Protein AF-A0A6N7LEX2-F1 (afdb_monomer_lite)

Organism: Sinorhizobium terangae (NCBI:txid110322)

pLDDT: mean 77.34, std 19.76, range [41.03, 97.5]

Radius of gyration: 15.74 Å; chains: 1; bounding box: 33×30×35 Å

Sequence (82 aa):
MSLEIGRGVFDGPEFFEVSYTEVEADAPYREMAKSPEDVVAMLTGLKQKLKIGYPDCAPLRRQLRRIDMSVSLTSNMTRAGT

Structure (mmCIF, N/CA/C/O backbone):
data_AF-A0A6N7LEX2-F1
#
_entry.id   AF-A0A6N7LEX2-F1
#
loop_
_atom_site.group_PDB
_atom_site.id
_atom_site.type_symbol
_atom_site.label_atom_id
_atom_site.label_alt_id
_atom_site.label_comp_id
_atom_site.label_asym_id
_atom_site.label_entity_id
_atom_site.label_seq_id
_atom_site.pdbx_PDB_ins_code
_atom_site.Cartn_x
_atom_site.Cartn_y
_atom_site.Cartn_z
_atom_site.occupancy
_atom_site.B_iso_or_equiv
_atom_site.auth_seq_id
_atom_site.auth_comp_id
_atom_site.auth_asym_id
_atom_site.auth_atom_id
_atom_site.pdbx_PDB_model_num
ATOM 1 N N . MET A 1 1 ? 12.072 4.418 -4.322 1.00 41.03 1 MET A N 1
ATOM 2 C CA . MET A 1 1 ? 11.077 5.275 -5.002 1.00 41.03 1 MET A CA 1
ATOM 3 C C . MET A 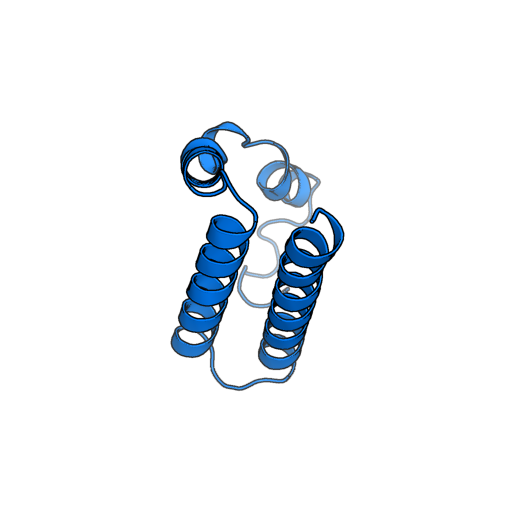1 1 ? 11.797 6.485 -5.587 1.00 41.03 1 MET A C 1
ATOM 5 O O . MET A 1 1 ? 11.412 7.611 -5.340 1.00 41.03 1 MET A O 1
ATOM 9 N N . SER A 1 2 ? 12.873 6.251 -6.340 1.00 41.31 2 SER A N 1
ATOM 10 C CA . SER A 1 2 ? 13.789 7.312 -6.797 1.00 41.31 2 SER A CA 1
ATOM 11 C C . SER A 1 2 ? 13.877 7.349 -8.323 1.00 41.31 2 SER A C 1
ATOM 13 O O . SER A 1 2 ? 14.897 7.748 -8.868 1.00 41.31 2 SER A O 1
ATOM 15 N N . LEU A 1 3 ? 12.859 6.815 -9.008 1.00 47.47 3 LEU A N 1
ATOM 16 C CA . LEU A 1 3 ? 12.894 6.579 -10.454 1.00 47.47 3 LEU A CA 1
ATOM 17 C C . LEU A 1 3 ? 11.718 7.200 -11.221 1.00 47.47 3 LEU A C 1
ATOM 19 O O . LEU A 1 3 ? 11.692 7.070 -12.435 1.00 47.47 3 LEU A O 1
ATOM 23 N N . GLU A 1 4 ? 10.788 7.897 -10.559 1.00 50.78 4 GLU A N 1
ATOM 24 C CA . GLU A 1 4 ? 9.674 8.590 -11.245 1.00 50.78 4 GLU A CA 1
ATOM 25 C C . GLU A 1 4 ? 9.709 10.112 -11.107 1.00 50.78 4 GLU A C 1
ATOM 27 O O . GLU A 1 4 ? 8.806 10.810 -11.549 1.00 50.78 4 GLU A O 1
ATOM 32 N N . ILE A 1 5 ? 10.785 10.645 -10.537 1.00 53.03 5 ILE A N 1
ATOM 33 C CA . ILE A 1 5 ? 11.042 12.078 -10.480 1.00 53.03 5 ILE A CA 1
ATOM 34 C C . ILE A 1 5 ? 12.455 12.255 -11.029 1.00 53.03 5 ILE A C 1
ATOM 36 O O . ILE A 1 5 ? 13.373 11.555 -10.592 1.00 53.03 5 ILE A O 1
ATOM 40 N N . GLY A 1 6 ? 12.620 13.112 -12.042 1.00 44.28 6 GLY A N 1
ATOM 41 C CA . GLY A 1 6 ? 13.923 13.376 -12.651 1.00 44.28 6 GLY A CA 1
ATOM 42 C C . GLY A 1 6 ? 14.966 13.699 -11.579 1.00 44.28 6 GLY A C 1
ATOM 43 O O . GLY A 1 6 ? 14.677 14.427 -10.628 1.00 44.28 6 GLY A O 1
ATOM 44 N N . ARG A 1 7 ? 16.175 13.133 -11.705 1.00 42.75 7 ARG A N 1
ATOM 45 C CA . ARG A 1 7 ? 17.298 13.483 -10.820 1.00 42.75 7 ARG A CA 1
ATOM 46 C C . ARG A 1 7 ? 17.470 15.008 -10.834 1.00 42.75 7 ARG A C 1
ATOM 48 O O . ARG A 1 7 ? 17.714 15.561 -11.902 1.00 42.75 7 ARG A O 1
ATOM 55 N N . GLY A 1 8 ? 17.332 15.647 -9.671 1.00 52.41 8 GLY A N 1
ATOM 56 C CA . GLY A 1 8 ? 17.503 17.093 -9.487 1.00 52.41 8 GLY A CA 1
ATOM 57 C C . GLY A 1 8 ? 16.225 17.918 -9.287 1.00 52.41 8 GLY A C 1
ATOM 58 O O . GLY A 1 8 ? 16.332 19.132 -9.175 1.00 52.41 8 GLY A O 1
ATOM 59 N N . VAL A 1 9 ? 15.029 17.315 -9.235 1.00 53.09 9 VAL A N 1
ATOM 60 C CA . VAL A 1 9 ? 13.782 18.084 -9.003 1.00 53.09 9 VAL A CA 1
ATOM 61 C C . VAL A 1 9 ? 13.523 18.355 -7.513 1.00 53.09 9 VAL A C 1
ATOM 63 O O . VAL A 1 9 ? 12.881 19.343 -7.192 1.00 53.09 9 VAL A O 1
ATOM 66 N N . PHE A 1 10 ? 14.058 17.538 -6.599 1.00 51.41 10 PHE A N 1
ATOM 67 C CA . PHE A 1 10 ? 13.932 17.749 -5.151 1.00 51.41 10 PHE A CA 1
ATOM 68 C C . PHE A 1 10 ? 15.169 17.221 -4.405 1.00 51.41 10 PHE A C 1
ATOM 70 O O . PHE A 1 10 ? 15.128 16.153 -3.800 1.00 51.41 10 PHE A O 1
ATOM 77 N N . ASP A 1 11 ? 16.280 17.960 -4.463 1.00 52.12 11 ASP A N 1
ATOM 78 C CA . ASP A 1 11 ? 17.485 17.705 -3.643 1.00 52.12 11 ASP A CA 1
ATOM 79 C C . ASP A 1 11 ? 17.522 18.579 -2.363 1.00 52.12 11 ASP A C 1
ATOM 81 O O . ASP A 1 11 ? 18.538 18.651 -1.671 1.00 52.12 11 ASP A O 1
ATOM 85 N N . GLY A 1 12 ? 16.408 19.246 -2.030 1.00 57.19 12 GLY A N 1
ATOM 86 C CA . GLY A 1 12 ? 16.249 20.119 -0.861 1.00 57.19 12 GLY A CA 1
ATOM 87 C C . GLY A 1 12 ? 15.154 19.664 0.123 1.00 57.19 12 GLY A C 1
ATOM 88 O O . GLY A 1 12 ? 14.457 18.679 -0.136 1.00 57.19 12 GLY A O 1
ATOM 89 N N . PRO A 1 13 ? 14.964 20.381 1.253 1.00 53.12 13 PRO A N 1
ATOM 90 C CA . PRO A 1 13 ? 13.948 20.081 2.279 1.00 53.12 13 PRO A CA 1
ATOM 91 C C . PRO A 1 13 ? 12.503 20.038 1.746 1.00 53.12 13 PRO A C 1
ATOM 93 O O . PRO A 1 13 ? 11.622 19.465 2.383 1.00 53.12 13 PRO A O 1
ATOM 96 N N . GLU A 1 14 ? 12.282 20.551 0.542 1.00 51.34 14 GLU A N 1
ATOM 97 C CA . GLU A 1 14 ? 11.022 20.543 -0.197 1.00 51.34 14 GLU A CA 1
ATOM 98 C C . GLU A 1 14 ? 10.452 19.126 -0.452 1.00 51.34 14 GLU A C 1
ATOM 100 O O . GLU A 1 14 ? 9.236 18.956 -0.506 1.00 51.34 14 GLU A O 1
ATOM 105 N N . PHE A 1 15 ? 11.284 18.070 -0.512 1.00 53.28 15 PHE A N 1
ATOM 106 C CA . PHE A 1 15 ? 10.785 16.679 -0.582 1.00 53.28 15 PHE A CA 1
ATOM 107 C C . PHE A 1 15 ? 9.945 16.297 0.653 1.00 53.28 15 PHE A C 1
ATOM 109 O O . PHE A 1 15 ? 8.981 15.528 0.563 1.00 53.28 15 PHE A O 1
ATOM 116 N N . PHE A 1 16 ? 10.315 16.835 1.819 1.00 47.56 16 PHE A N 1
ATOM 117 C CA . PHE A 1 16 ? 9.609 16.605 3.076 1.00 47.56 16 PHE A CA 1
ATOM 118 C C . PHE A 1 16 ? 8.364 17.490 3.195 1.00 47.56 16 PHE A C 1
ATOM 120 O O . PHE A 1 16 ? 7.358 17.019 3.722 1.00 47.56 16 PHE A O 1
ATOM 127 N N . GLU A 1 17 ? 8.393 18.711 2.650 1.00 48.78 17 GLU A N 1
ATOM 128 C CA . GLU A 1 17 ? 7.235 19.614 2.645 1.00 48.78 17 GLU A CA 1
ATOM 129 C C . GLU A 1 17 ? 6.077 19.089 1.775 1.00 48.78 17 GLU A C 1
ATOM 131 O O . GLU A 1 17 ? 4.920 19.115 2.196 1.00 48.78 17 GLU A O 1
ATOM 136 N N . VAL A 1 18 ? 6.358 18.512 0.604 1.00 52.97 18 VAL A N 1
ATOM 137 C CA . VAL A 1 18 ? 5.296 17.936 -0.248 1.00 52.97 18 VAL A CA 1
ATOM 138 C C . VAL A 1 18 ? 4.655 16.699 0.394 1.00 52.97 18 VAL A C 1
ATOM 140 O O . VAL A 1 18 ? 3.470 16.442 0.213 1.00 52.97 18 VAL A O 1
ATOM 143 N N . SER A 1 19 ? 5.422 15.921 1.164 1.00 52.19 19 SER A N 1
ATOM 144 C CA . SER A 1 1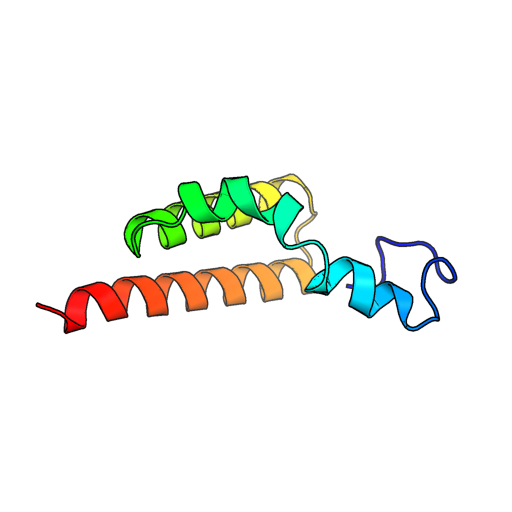9 ? 4.942 14.639 1.701 1.00 52.19 19 SER A CA 1
ATOM 145 C C . SER A 1 19 ? 4.214 14.749 3.046 1.00 52.19 19 SER A C 1
ATOM 147 O O . SER A 1 19 ? 3.551 13.790 3.435 1.00 52.19 19 SER A O 1
ATOM 149 N N . TYR A 1 20 ? 4.369 15.857 3.783 1.00 54.19 20 TYR A N 1
ATOM 150 C CA . TYR A 1 20 ? 3.897 15.948 5.174 1.00 54.19 20 TYR A CA 1
ATOM 151 C C . TYR A 1 20 ? 3.198 17.263 5.567 1.00 54.19 20 TYR A C 1
ATOM 153 O O . TYR A 1 20 ? 2.749 17.355 6.710 1.00 54.19 20 TYR A O 1
ATOM 161 N N . THR A 1 21 ? 3.069 18.260 4.681 1.00 52.16 21 THR A N 1
ATOM 162 C CA . THR A 1 21 ? 2.495 19.580 5.050 1.00 52.16 21 THR A CA 1
ATOM 163 C C . THR A 1 21 ? 1.144 19.913 4.407 1.00 52.16 21 THR A C 1
ATOM 165 O O . THR A 1 21 ? 0.419 20.744 4.951 1.00 52.16 21 THR A O 1
ATOM 168 N N . GLU A 1 22 ? 0.729 19.246 3.325 1.00 55.06 22 GLU A N 1
ATOM 169 C CA . GLU A 1 22 ? -0.589 19.473 2.698 1.00 55.06 22 GLU A CA 1
ATOM 170 C C . GLU A 1 22 ? -1.691 18.586 3.299 1.00 55.06 22 GLU A C 1
ATOM 172 O O . GLU A 1 22 ? -2.226 17.679 2.670 1.00 55.06 22 GLU A O 1
ATOM 177 N N . VAL A 1 23 ? -2.081 18.884 4.538 1.00 56.16 23 VAL A N 1
ATOM 178 C CA . VAL A 1 23 ? -3.174 18.176 5.237 1.00 56.16 23 VAL A CA 1
ATOM 179 C C . VAL A 1 23 ? -4.543 18.408 4.568 1.00 56.16 23 VAL A C 1
ATOM 181 O O . VAL A 1 23 ? -5.436 17.567 4.663 1.00 56.16 23 VAL A O 1
ATOM 184 N N . GLU A 1 24 ? -4.712 19.524 3.854 1.00 60.91 24 GLU A N 1
AT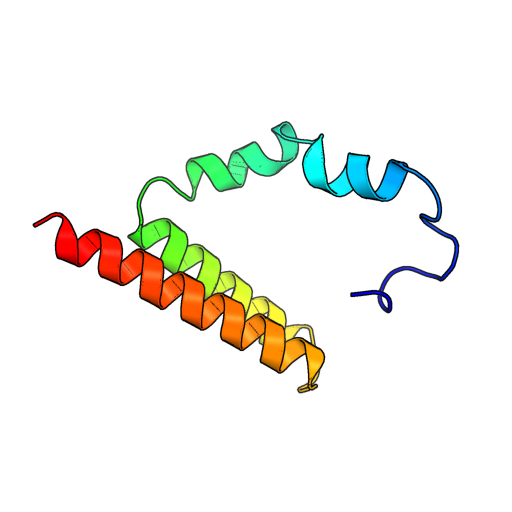OM 185 C CA . GLU A 1 24 ? -5.954 19.862 3.140 1.00 60.91 24 GLU A CA 1
ATOM 186 C C . GLU A 1 24 ? -6.195 18.967 1.911 1.00 60.91 24 GLU A C 1
ATOM 188 O O . GLU A 1 24 ? -7.338 18.615 1.615 1.00 60.91 24 GLU A O 1
ATOM 193 N N . ALA A 1 25 ? -5.133 18.522 1.226 1.00 60.88 25 ALA A N 1
ATOM 194 C CA . ALA A 1 25 ? -5.246 17.597 0.094 1.00 60.88 25 ALA A CA 1
ATOM 195 C C . ALA A 1 25 ? -5.713 16.193 0.530 1.00 60.88 25 ALA A C 1
ATOM 197 O O . ALA A 1 25 ? -6.304 15.456 -0.264 1.00 60.88 25 ALA A O 1
ATOM 198 N N . ASP A 1 26 ? -5.511 15.853 1.806 1.00 64.25 26 ASP A N 1
ATOM 199 C CA . ASP A 1 26 ? -5.906 14.579 2.405 1.00 64.25 26 ASP A CA 1
ATOM 200 C C . ASP A 1 26 ? -7.339 14.571 2.962 1.00 64.25 26 ASP A C 1
ATOM 202 O O . ASP A 1 26 ? -7.845 13.517 3.368 1.00 64.25 26 ASP A O 1
ATOM 206 N N . ALA A 1 27 ? -8.031 15.717 2.963 1.00 68.50 27 ALA A N 1
ATOM 207 C CA . ALA A 1 27 ? -9.404 15.831 3.456 1.00 68.50 27 ALA A CA 1
ATOM 208 C C . ALA A 1 27 ? -10.380 14.806 2.830 1.00 68.50 27 ALA A C 1
ATOM 210 O O . ALA A 1 27 ? -11.157 14.205 3.580 1.00 68.50 27 ALA A O 1
ATOM 211 N N . PRO A 1 28 ? -10.324 14.495 1.516 1.00 76.75 28 PRO A N 1
ATOM 212 C CA . PRO A 1 28 ? -11.166 13.454 0.927 1.00 76.75 28 PRO A CA 1
ATOM 213 C C . PRO A 1 28 ? -10.890 12.061 1.507 1.00 76.75 28 PRO A C 1
ATOM 215 O O . PRO A 1 28 ? -11.813 11.274 1.696 1.00 76.75 28 PRO A O 1
ATOM 218 N N . TYR A 1 29 ? -9.633 11.751 1.836 1.00 76.31 29 TYR A N 1
ATOM 219 C CA . TYR A 1 29 ? -9.257 10.445 2.374 1.00 76.31 29 TYR A CA 1
ATOM 220 C C . TYR A 1 29 ? -9.675 10.273 3.833 1.00 76.31 29 TYR A C 1
ATOM 222 O O . TYR A 1 29 ? -9.991 9.157 4.237 1.00 76.31 29 TYR A O 1
ATOM 230 N N . ARG A 1 30 ? -9.752 11.365 4.604 1.00 78.12 30 ARG A N 1
ATOM 231 C CA . ARG A 1 30 ? -10.318 11.344 5.963 1.00 78.12 30 ARG A CA 1
ATOM 232 C C . ARG A 1 30 ? -11.785 10.936 5.962 1.00 78.12 30 ARG A C 1
ATOM 234 O O . ARG A 1 30 ? -12.177 10.067 6.734 1.00 78.12 30 ARG A O 1
ATOM 241 N N . GLU A 1 31 ? -12.581 11.517 5.067 1.00 79.38 31 GLU A N 1
ATOM 242 C CA . GLU A 1 31 ? -14.000 11.170 4.948 1.00 79.38 31 GLU A CA 1
ATOM 243 C C . GLU A 1 31 ? -14.216 9.744 4.432 1.00 79.38 31 GLU A C 1
ATOM 245 O O . GLU A 1 31 ? -15.221 9.113 4.760 1.00 79.38 31 GLU A O 1
ATOM 250 N N . MET A 1 32 ? -13.263 9.228 3.656 1.00 80.12 32 MET A N 1
ATOM 251 C CA . MET A 1 32 ? -13.289 7.863 3.140 1.00 80.12 32 MET A CA 1
ATOM 252 C C . MET A 1 32 ? -12.769 6.816 4.128 1.00 80.12 32 MET A C 1
ATOM 254 O O . MET A 1 32 ? -13.010 5.648 3.880 1.00 80.12 32 MET A O 1
ATOM 258 N N . ALA A 1 33 ? -12.080 7.182 5.214 1.00 87.69 33 ALA A N 1
ATOM 259 C CA . ALA A 1 33 ? -11.416 6.250 6.135 1.00 87.69 33 ALA A CA 1
ATOM 260 C C . ALA A 1 33 ? -12.063 6.235 7.536 1.00 87.69 33 ALA A C 1
ATOM 262 O O . ALA A 1 33 ? -11.373 6.353 8.551 1.00 87.69 33 ALA A O 1
ATOM 263 N N . LYS A 1 34 ? -13.397 6.125 7.608 1.00 89.38 34 LYS A N 1
ATOM 264 C CA . LYS A 1 34 ? -14.159 6.233 8.871 1.00 89.38 34 LYS A CA 1
ATOM 265 C C . LYS A 1 34 ? -14.170 4.954 9.705 1.00 89.38 34 LYS A C 1
ATOM 267 O O . LYS A 1 34 ? -14.444 5.016 10.903 1.00 89.38 34 LYS A O 1
ATOM 272 N N . SER A 1 35 ? -13.865 3.814 9.098 1.00 90.12 35 SER A N 1
ATOM 273 C CA . SER A 1 35 ? -13.801 2.512 9.761 1.00 90.12 35 SER A CA 1
ATOM 274 C C . SER A 1 35 ? -12.574 1.700 9.322 1.00 90.12 35 SER A C 1
ATOM 276 O O . SER A 1 35 ? -11.991 1.967 8.264 1.00 90.12 35 SER A O 1
ATOM 278 N N . PRO A 1 36 ? -12.164 0.684 10.104 1.00 90.81 36 PRO A N 1
ATOM 279 C CA . PRO A 1 36 ? -11.144 -0.276 9.683 1.00 90.81 36 PRO A CA 1
ATOM 280 C C . PRO A 1 36 ? -11.472 -0.949 8.341 1.00 90.81 36 PRO A C 1
ATOM 282 O O . PRO A 1 36 ? -10.575 -1.147 7.520 1.00 90.81 36 PRO A O 1
ATOM 285 N N . GLU A 1 37 ? -12.744 -1.262 8.089 1.00 92.94 37 GLU A N 1
ATOM 286 C CA . GLU A 1 37 ? -13.233 -1.814 6.823 1.00 92.94 37 GLU A CA 1
ATOM 287 C C . GLU A 1 37 ? -12.982 -0.855 5.658 1.00 92.94 37 GLU A C 1
ATOM 289 O O . GLU A 1 37 ? -12.496 -1.276 4.604 1.00 92.94 37 GLU A O 1
ATOM 294 N N . ASP A 1 38 ? -13.248 0.435 5.861 1.00 92.38 38 ASP A N 1
ATOM 295 C CA . ASP A 1 38 ? -13.010 1.451 4.840 1.00 92.38 38 ASP A CA 1
ATOM 296 C C . ASP A 1 38 ? -11.517 1.571 4.511 1.00 92.38 38 ASP A C 1
ATOM 298 O O . ASP A 1 38 ? -11.124 1.607 3.343 1.00 92.38 38 ASP A O 1
ATOM 302 N N . VAL A 1 39 ? -10.656 1.536 5.533 1.00 92.19 39 VAL A N 1
ATOM 303 C CA . VAL A 1 39 ? -9.196 1.534 5.351 1.00 92.19 39 VAL A CA 1
ATOM 304 C C . VAL A 1 39 ? -8.748 0.307 4.552 1.00 92.19 39 VAL A C 1
ATOM 306 O O . VAL A 1 39 ? -7.937 0.427 3.628 1.00 92.19 39 VAL A O 1
ATOM 309 N N . VAL A 1 40 ? -9.298 -0.875 4.844 1.00 94.62 40 VAL A N 1
ATOM 310 C CA . VAL A 1 40 ? -9.020 -2.102 4.080 1.00 94.62 40 VAL A CA 1
ATOM 311 C C . VAL A 1 40 ? -9.470 -1.967 2.621 1.00 94.62 40 VAL A C 1
ATOM 313 O O . VAL A 1 40 ? -8.729 -2.362 1.710 1.00 94.62 40 VAL A O 1
ATOM 316 N N . ALA A 1 41 ? -10.641 -1.378 2.370 1.00 94.44 41 ALA A N 1
ATOM 317 C CA . ALA A 1 41 ? -11.152 -1.137 1.022 1.00 94.44 41 ALA A CA 1
ATOM 318 C C . ALA A 1 41 ? -10.251 -0.169 0.236 1.00 94.44 41 ALA A C 1
ATOM 320 O O . ALA A 1 41 ? -9.881 -0.453 -0.908 1.00 94.44 41 ALA A O 1
ATOM 321 N N . MET A 1 42 ? -9.818 0.926 0.865 1.00 94.38 42 MET A N 1
ATOM 322 C CA . MET A 1 42 ? -8.897 1.899 0.270 1.00 94.38 42 MET A CA 1
ATOM 323 C C . MET A 1 42 ? -7.540 1.273 -0.073 1.00 94.38 42 MET A C 1
ATOM 325 O O . MET A 1 42 ? -7.053 1.428 -1.196 1.00 94.38 42 MET A O 1
ATOM 329 N N . LEU A 1 43 ? -6.949 0.513 0.854 1.00 95.50 43 LEU A N 1
ATOM 330 C CA . LEU A 1 43 ? -5.681 -0.191 0.640 1.00 95.50 43 LEU A CA 1
ATOM 331 C C . LEU A 1 43 ? -5.780 -1.222 -0.491 1.00 95.50 43 LEU A C 1
ATOM 333 O O . LEU A 1 43 ? -4.882 -1.326 -1.331 1.00 95.50 43 LEU A O 1
ATOM 337 N N . THR A 1 44 ? -6.897 -1.945 -0.563 1.00 95.69 44 THR A N 1
ATOM 338 C CA . THR A 1 44 ? -7.167 -2.901 -1.643 1.00 95.69 44 THR A CA 1
ATOM 339 C C . THR A 1 44 ? -7.309 -2.189 -2.990 1.00 95.69 44 THR A C 1
ATOM 341 O O . THR A 1 44 ? -6.734 -2.636 -3.985 1.00 95.69 44 THR A O 1
ATOM 344 N N . GLY A 1 45 ? -7.999 -1.046 -3.029 1.00 95.81 45 GLY A N 1
ATOM 345 C CA . GLY A 1 45 ? -8.096 -0.202 -4.220 1.00 95.81 45 GLY A CA 1
ATOM 346 C C . GLY A 1 45 ? -6.728 0.308 -4.686 1.00 95.81 45 GLY A C 1
ATOM 347 O O . GLY A 1 45 ? -6.392 0.192 -5.868 1.00 95.81 45 GLY A O 1
ATOM 348 N N . LEU A 1 46 ? -5.893 0.793 -3.761 1.00 94.81 46 LEU A N 1
ATOM 349 C CA . LEU A 1 46 ? -4.518 1.213 -4.050 1.00 94.81 46 LEU A CA 1
ATOM 350 C C . LEU A 1 46 ? -3.686 0.059 -4.622 1.00 94.81 46 LEU A C 1
ATOM 352 O O . LEU A 1 46 ? -2.991 0.235 -5.623 1.00 94.81 46 LEU A O 1
ATOM 356 N N . LYS A 1 47 ? -3.801 -1.142 -4.042 1.00 96.88 47 LYS A N 1
ATOM 357 C CA . LYS A 1 47 ? -3.123 -2.349 -4.534 1.00 96.88 47 LYS A CA 1
ATOM 358 C C . LYS A 1 47 ? -3.432 -2.612 -6.009 1.00 96.88 47 LYS A C 1
ATOM 360 O O . LYS A 1 47 ? -2.523 -2.946 -6.767 1.00 96.88 47 LYS A O 1
ATOM 365 N N . GLN A 1 48 ? -4.693 -2.464 -6.419 1.00 97.50 48 GLN A N 1
ATOM 366 C CA . GLN A 1 48 ? -5.096 -2.663 -7.815 1.00 97.50 48 GLN A CA 1
ATOM 367 C C . GLN A 1 48 ? -4.540 -1.575 -8.730 1.00 97.50 48 GLN A C 1
ATOM 369 O O . GLN A 1 48 ? -3.964 -1.896 -9.766 1.00 97.50 48 GLN A O 1
ATOM 374 N N . LYS A 1 49 ? -4.625 -0.303 -8.321 1.00 96.31 49 LYS A N 1
ATOM 375 C CA . LYS A 1 49 ? -4.046 0.813 -9.086 1.00 96.31 49 LYS A CA 1
ATOM 376 C C . LYS A 1 49 ? -2.549 0.612 -9.333 1.00 96.31 49 LYS A C 1
ATOM 378 O O . LYS A 1 49 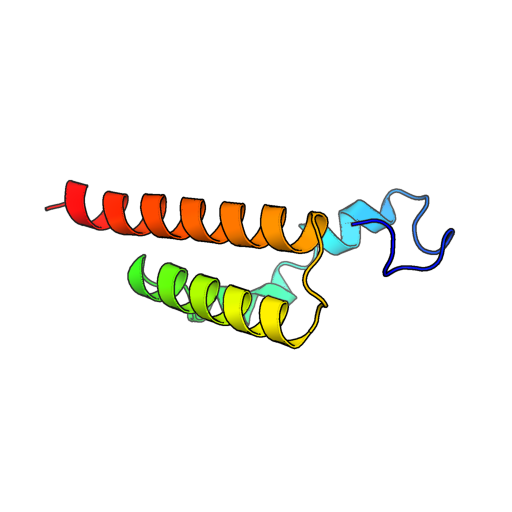? -2.094 0.773 -10.459 1.00 96.31 49 LYS A O 1
ATOM 383 N N . LEU A 1 50 ? -1.800 0.177 -8.316 1.00 95.06 50 LEU A N 1
ATOM 384 C CA . LEU A 1 50 ? -0.369 -0.109 -8.445 1.00 95.06 50 LEU A CA 1
ATOM 385 C C . LEU A 1 50 ? -0.081 -1.284 -9.389 1.00 95.06 50 LEU A C 1
ATOM 387 O O . LEU A 1 50 ? 0.861 -1.225 -10.169 1.00 95.06 50 LEU A O 1
ATOM 391 N N . LYS A 1 51 ? -0.888 -2.348 -9.346 1.00 96.44 51 LYS A N 1
ATOM 392 C CA . LYS A 1 51 ? -0.744 -3.481 -10.275 1.00 96.44 51 LYS A CA 1
ATOM 393 C C . LYS A 1 51 ? -1.019 -3.100 -11.729 1.00 96.44 51 LYS A C 1
ATOM 395 O O . LYS A 1 51 ? -0.425 -3.692 -12.618 1.00 96.44 51 LYS A O 1
ATOM 400 N N . ILE A 1 52 ? -1.934 -2.159 -11.957 1.00 96.25 52 ILE A N 1
ATOM 401 C CA . ILE A 1 52 ? -2.279 -1.672 -13.298 1.00 96.25 52 ILE A CA 1
ATOM 402 C C . ILE A 1 52 ? -1.209 -0.703 -13.811 1.00 96.25 52 ILE A C 1
ATOM 404 O O . ILE A 1 52 ? -0.818 -0.782 -14.970 1.00 96.25 52 ILE A O 1
ATOM 408 N N . GLY A 1 53 ? -0.743 0.212 -12.956 1.00 93.12 53 GLY A N 1
ATOM 409 C CA . GLY A 1 53 ? 0.162 1.292 -13.353 1.00 93.12 53 GLY A CA 1
ATOM 410 C C . GLY A 1 53 ? 1.623 0.880 -13.527 1.00 93.12 53 GLY A C 1
ATOM 411 O O . GLY A 1 53 ? 2.357 1.571 -14.226 1.00 93.12 53 GLY A O 1
ATOM 412 N N . TYR A 1 54 ? 2.054 -0.230 -12.919 1.00 91.56 54 TYR A N 1
ATOM 413 C CA . TYR A 1 54 ? 3.464 -0.618 -12.887 1.00 91.56 54 TYR A CA 1
ATOM 414 C C . TYR A 1 54 ? 3.692 -2.047 -13.388 1.00 91.56 54 TYR A C 1
ATOM 416 O O . TYR A 1 54 ? 2.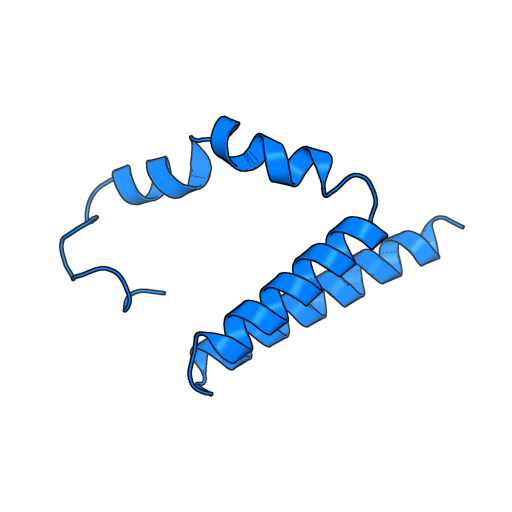935 -2.953 -13.033 1.00 91.56 54 TYR A O 1
ATOM 424 N N . PRO A 1 55 ? 4.781 -2.296 -14.139 1.00 93.75 55 PRO A N 1
ATOM 425 C CA . PRO A 1 55 ? 5.177 -3.651 -14.497 1.00 93.75 55 PRO A CA 1
ATOM 426 C C . PRO A 1 55 ? 5.580 -4.456 -13.254 1.00 93.75 55 PRO A C 1
ATOM 428 O O . PRO A 1 55 ? 6.064 -3.902 -12.258 1.00 93.75 55 PRO A O 1
ATOM 431 N N . ASP A 1 56 ? 5.436 -5.785 -13.323 1.00 95.94 56 ASP A N 1
ATOM 432 C CA . ASP A 1 56 ? 5.848 -6.665 -12.228 1.00 95.94 56 ASP A CA 1
ATOM 433 C C . ASP A 1 56 ? 7.366 -6.602 -12.015 1.00 95.94 56 ASP A C 1
ATOM 435 O O . ASP A 1 56 ? 8.173 -7.180 -12.743 1.00 95.94 56 ASP A O 1
ATOM 439 N N . CYS A 1 57 ? 7.757 -5.889 -10.964 1.00 94.56 57 CYS A N 1
ATOM 440 C CA . CYS A 1 57 ? 9.138 -5.666 -10.586 1.00 94.56 57 CYS A CA 1
ATOM 441 C C . CYS A 1 57 ? 9.329 -5.852 -9.077 1.00 94.56 57 CYS A C 1
ATOM 443 O O . CYS A 1 57 ? 8.392 -5.778 -8.277 1.00 94.56 57 CYS A O 1
ATOM 445 N N . ALA A 1 58 ? 10.576 -6.082 -8.657 1.00 94.81 58 ALA A N 1
ATOM 446 C CA . ALA A 1 58 ? 10.888 -6.280 -7.242 1.00 94.81 58 ALA A CA 1
ATOM 447 C C . ALA A 1 58 ? 10.428 -5.111 -6.338 1.00 94.81 58 ALA A C 1
ATOM 449 O O . ALA A 1 58 ? 9.889 -5.396 -5.264 1.00 94.81 58 ALA A O 1
ATOM 450 N N . PRO A 1 59 ? 10.563 -3.827 -6.736 1.00 93.56 59 PRO A N 1
ATOM 451 C CA . PRO A 1 59 ? 10.007 -2.709 -5.974 1.00 93.56 59 PRO A CA 1
ATOM 452 C C . PRO A 1 59 ? 8.487 -2.789 -5.798 1.00 93.56 59 PRO A C 1
ATOM 454 O O . PRO A 1 59 ? 8.011 -2.659 -4.670 1.00 93.56 59 PRO A O 1
ATOM 457 N N . LEU A 1 60 ? 7.740 -3.070 -6.873 1.00 94.88 60 LEU A N 1
ATOM 458 C CA . LEU A 1 60 ? 6.286 -3.213 -6.816 1.00 94.88 60 LEU A CA 1
ATOM 459 C C . LEU A 1 60 ? 5.892 -4.339 -5.857 1.00 94.88 60 LEU A C 1
ATOM 461 O O . LEU A 1 60 ? 5.123 -4.113 -4.928 1.00 94.88 60 LEU A O 1
ATOM 465 N N . ARG A 1 61 ? 6.490 -5.530 -5.995 1.00 96.69 61 ARG A N 1
ATOM 466 C CA . ARG A 1 61 ? 6.201 -6.673 -5.110 1.00 96.69 61 ARG A CA 1
ATOM 467 C C . ARG A 1 61 ? 6.432 -6.352 -3.634 1.00 96.69 61 ARG A C 1
ATOM 469 O O . ARG A 1 61 ? 5.660 -6.802 -2.790 1.00 96.69 61 ARG A O 1
ATOM 476 N N . ARG A 1 62 ? 7.462 -5.563 -3.307 1.00 95.44 62 ARG A N 1
ATOM 477 C CA . ARG A 1 62 ? 7.706 -5.109 -1.927 1.00 95.44 62 ARG A CA 1
ATOM 478 C C . ARG A 1 62 ? 6.588 -4.195 -1.424 1.00 95.44 62 ARG A C 1
ATOM 480 O O . ARG A 1 62 ? 6.137 -4.393 -0.301 1.00 95.44 62 ARG A O 1
ATOM 487 N N . GLN A 1 63 ? 6.118 -3.244 -2.233 1.00 95.44 63 GLN A N 1
ATOM 488 C CA . GLN A 1 63 ? 5.010 -2.369 -1.828 1.00 95.44 63 GLN A CA 1
ATOM 489 C C . GLN A 1 63 ? 3.692 -3.136 -1.696 1.00 95.44 63 GLN A C 1
ATOM 491 O O . GLN A 1 63 ? 2.998 -2.976 -0.697 1.00 95.44 63 GLN A O 1
ATOM 496 N N . LEU A 1 64 ? 3.389 -4.045 -2.628 1.00 97.44 64 LEU A N 1
ATOM 497 C CA . LEU A 1 64 ? 2.194 -4.890 -2.546 1.00 97.44 64 LEU A CA 1
ATOM 498 C C . LEU A 1 64 ? 2.191 -5.745 -1.268 1.00 97.44 64 LEU A C 1
ATOM 500 O O . LEU A 1 64 ? 1.165 -5.831 -0.602 1.00 97.44 64 LEU A O 1
ATOM 504 N N . ARG A 1 65 ? 3.345 -6.306 -0.874 1.00 96.81 65 ARG A N 1
ATOM 505 C CA . ARG A 1 65 ? 3.480 -7.040 0.398 1.00 96.81 65 ARG A CA 1
ATOM 506 C C . ARG A 1 65 ? 3.243 -6.160 1.625 1.00 96.81 65 ARG A C 1
ATOM 508 O O . ARG A 1 65 ? 2.653 -6.629 2.591 1.00 96.81 65 ARG A O 1
ATOM 515 N N . ARG A 1 66 ? 3.698 -4.902 1.608 1.00 96.81 66 ARG A N 1
ATOM 516 C CA . ARG A 1 66 ? 3.438 -3.955 2.707 1.00 96.81 66 ARG A CA 1
ATOM 517 C C . ARG A 1 66 ? 1.948 -3.663 2.835 1.00 96.81 66 ARG A C 1
ATOM 519 O O . ARG A 1 66 ? 1.436 -3.706 3.944 1.00 96.81 66 ARG A O 1
ATOM 526 N N . ILE A 1 67 ? 1.264 -3.444 1.712 1.00 96.94 67 ILE A N 1
ATOM 527 C CA . ILE A 1 67 ? -0.190 -3.252 1.688 1.00 96.94 67 ILE A CA 1
ATOM 528 C C . ILE A 1 67 ? -0.908 -4.483 2.256 1.00 96.94 67 ILE A C 1
ATOM 530 O O . ILE A 1 67 ? -1.781 -4.334 3.103 1.00 96.94 67 ILE A O 1
ATOM 534 N N . ASP A 1 68 ? -0.502 -5.69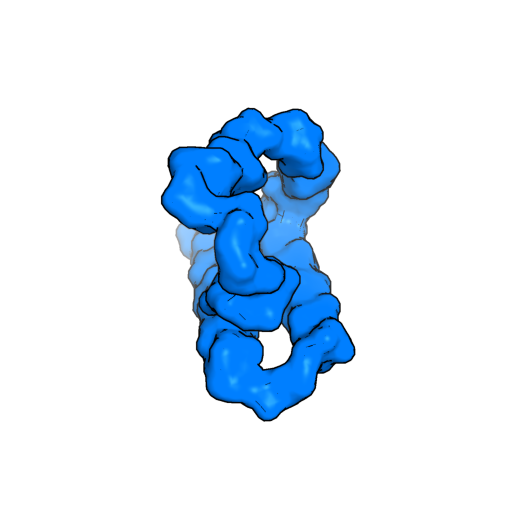1 1.855 1.00 97.38 68 ASP A N 1
ATOM 535 C CA . ASP A 1 68 ? -1.098 -6.937 2.360 1.00 97.38 68 ASP A CA 1
ATOM 536 C C . ASP A 1 68 ? -0.931 -7.098 3.874 1.00 97.38 68 ASP A C 1
ATOM 538 O O . ASP A 1 68 ? -1.867 -7.485 4.573 1.00 97.38 68 ASP A O 1
ATOM 542 N N . MET A 1 69 ? 0.244 -6.746 4.396 1.00 96.94 69 MET A N 1
ATOM 543 C CA . MET A 1 69 ? 0.494 -6.743 5.834 1.00 96.94 69 MET A CA 1
ATOM 544 C C . MET A 1 69 ? -0.376 -5.709 6.558 1.00 96.94 69 MET A C 1
ATOM 546 O O . MET A 1 69 ? -0.974 -6.039 7.578 1.00 96.94 69 MET A O 1
ATOM 550 N N . SER A 1 70 ? -0.488 -4.487 6.027 1.00 94.44 70 SER A N 1
ATOM 551 C CA . SER A 1 70 ? -1.357 -3.448 6.592 1.00 94.44 70 SER A CA 1
ATOM 552 C C . SER A 1 70 ? -2.815 -3.896 6.644 1.00 94.44 70 SER A C 1
ATOM 554 O O . SER A 1 70 ? -3.429 -3.792 7.698 1.00 94.44 70 SER A O 1
ATOM 556 N N . VAL A 1 71 ? -3.342 -4.478 5.561 1.00 95.75 71 VAL A N 1
ATOM 557 C CA . VAL A 1 71 ? -4.705 -5.034 5.531 1.00 95.75 71 VAL A CA 1
ATOM 558 C C . VAL A 1 71 ? -4.883 -6.095 6.614 1.00 95.75 71 VAL A C 1
ATOM 560 O O . VAL A 1 71 ? -5.832 -6.021 7.389 1.00 95.75 71 VAL A O 1
ATOM 563 N N . SER A 1 72 ? -3.950 -7.047 6.719 1.00 94.69 72 SER A N 1
ATOM 564 C CA . SER A 1 72 ? -4.032 -8.100 7.734 1.00 94.69 72 SER A CA 1
ATOM 565 C C . SER A 1 72 ? -4.043 -7.541 9.157 1.00 94.69 72 SER A C 1
ATOM 567 O O . SER A 1 72 ? -4.795 -8.040 9.991 1.00 94.69 72 SER A O 1
ATOM 569 N N . LEU A 1 73 ? -3.216 -6.536 9.451 1.00 92.75 73 LEU A N 1
ATOM 570 C CA . LEU A 1 73 ? -3.172 -5.908 10.772 1.00 92.75 73 LEU A CA 1
ATOM 571 C C . LEU A 1 73 ? -4.479 -5.173 11.075 1.00 92.75 73 LEU A C 1
ATOM 573 O O . LEU A 1 73 ? -5.054 -5.382 12.141 1.00 92.75 73 LEU A O 1
ATOM 577 N N . THR A 1 74 ? -4.979 -4.380 10.127 1.00 90.81 74 THR A N 1
ATOM 578 C CA . THR A 1 74 ? -6.225 -3.622 10.286 1.00 90.81 74 THR A CA 1
ATOM 579 C C . THR A 1 74 ? -7.425 -4.547 10.490 1.00 90.81 74 THR A C 1
ATOM 581 O O . THR A 1 74 ? -8.196 -4.327 11.417 1.00 90.81 74 THR A O 1
ATOM 584 N N . SER A 1 75 ? -7.547 -5.629 9.714 1.00 88.81 75 SER A N 1
ATOM 585 C CA . SER A 1 75 ? -8.626 -6.613 9.892 1.00 88.81 75 SER A CA 1
ATOM 586 C C . SER A 1 75 ? -8.544 -7.373 11.221 1.00 88.81 75 SER A C 1
ATOM 588 O O . SER A 1 75 ? -9.567 -7.738 11.798 1.00 88.81 75 SER A O 1
ATOM 590 N N . ASN A 1 76 ? -7.334 -7.623 11.730 1.00 84.81 76 ASN A N 1
ATOM 591 C CA . ASN A 1 76 ? -7.155 -8.290 13.020 1.00 84.81 76 ASN A CA 1
ATOM 592 C C . ASN A 1 76 ? -7.504 -7.375 14.201 1.00 84.81 76 ASN A C 1
ATOM 594 O O . ASN A 1 76 ? -8.005 -7.865 15.212 1.00 84.81 76 ASN A O 1
ATOM 598 N N . MET A 1 77 ? -7.282 -6.063 14.075 1.00 78.69 77 MET A N 1
ATOM 599 C CA . MET A 1 77 ? -7.691 -5.090 15.093 1.00 78.69 77 MET A CA 1
ATOM 600 C C . MET A 1 77 ? -9.209 -5.068 15.278 1.00 78.69 77 MET A C 1
ATOM 602 O O . MET A 1 77 ? -9.674 -5.028 16.413 1.00 78.69 77 MET A O 1
ATOM 606 N N . THR A 1 78 ? -9.984 -5.178 14.196 1.00 73.44 78 THR A N 1
ATOM 607 C CA . THR A 1 78 ? -11.448 -5.262 14.292 1.00 73.44 78 THR A CA 1
ATOM 608 C C . THR A 1 78 ? -11.927 -6.544 14.965 1.00 73.44 78 THR A C 1
ATOM 610 O O . THR A 1 78 ? -12.928 -6.529 15.671 1.00 73.44 78 THR A O 1
ATOM 613 N N . ARG A 1 79 ? -11.187 -7.649 14.811 1.00 66.75 79 ARG A N 1
ATOM 614 C CA . ARG A 1 79 ? -11.522 -8.947 15.417 1.00 66.75 79 ARG A CA 1
ATOM 615 C C . ARG A 1 79 ? -11.181 -9.051 16.908 1.00 66.75 79 ARG A C 1
ATOM 617 O O . ARG A 1 79 ? -11.766 -9.874 17.598 1.00 66.75 79 ARG A O 1
ATOM 624 N N . ALA A 1 80 ? -10.218 -8.271 17.393 1.00 64.31 80 ALA A N 1
ATOM 625 C CA . ALA A 1 80 ? -9.811 -8.275 18.801 1.00 64.31 80 ALA A CA 1
ATOM 626 C C . ALA A 1 80 ? -10.652 -7.331 19.685 1.00 64.31 80 ALA A C 1
ATOM 628 O O . ALA A 1 80 ? -10.539 -7.388 20.906 1.00 64.31 80 ALA A O 1
ATOM 629 N N . GLY A 1 81 ? -11.457 -6.451 19.077 1.00 58.12 81 GLY A N 1
ATOM 630 C CA . GLY A 1 81 ? -12.331 -5.490 19.763 1.00 58.12 81 GLY A CA 1
ATOM 631 C C . GLY A 1 81 ? -13.763 -5.977 20.025 1.00 58.12 81 GLY A C 1
ATOM 632 O O . GLY A 1 81 ? -14.583 -5.181 20.480 1.00 58.12 81 GLY A O 1
ATOM 633 N N . THR A 1 82 ? -14.062 -7.244 19.726 1.00 48.69 82 THR A N 1
ATOM 634 C CA . THR A 1 82 ? -15.312 -7.959 20.056 1.00 48.69 82 THR A CA 1
ATOM 635 C C . THR A 1 82 ? -15.065 -8.992 21.138 1.00 48.69 82 THR A C 1
ATOM 637 O O . THR A 1 82 ? -15.895 -9.084 22.065 1.00 48.69 82 THR A O 1
#

Foldseek 3Di:
DPPPDPPPPDPDCVVVCVVPPPVVVCVVVVVQPPALVSVLVVLVVVLVVLPVVDDDDPVNVVVNVVSVVSNVVSVVVVVVVD

Secondary structure (DSSP, 8-state):
--SSS-TTS--STHHHHHHHS-TTTTHHHHHH-SSHHHHHHHHHHHHHHHHHHS-S-HHHHHHHHHHHHHHHHHHHHHHH--